Protein AF-A0A093G7P2-F1 (afdb_monomer_lite)

Radius of gyration: 12.82 Å; chains: 1; bounding box: 33×21×34 Å

InterPro domains:
  IPR001841 Zinc finger, RING-type [PS50089] (32-81)
  IPR011011 Zinc finger, FYVE/PHD-type [SSF57903] (27-87)
  IPR013083 Zinc finger, RING/FYVE/PHD-type [G3DSA:3.30.40.10] (9-96)
  IPR019786 Zinc finger, PHD-type, conserved site [PS01359] (32-80)
  IPR051188 PHD-type Zinc Finger Domain-Containing Protein [PTHR12420] (1-100)

Foldseek 3Di:
DAFFPDDPRDDDDPVGADFDPDPDFDPPCDAQPQPRHDPDRGRDLQWDAQPPPRNHIHGLVRLLVVQAVLALVGNAGPPPRHRPSRVVVCSSNRRDHHHD

Secondary structure (DSSP, 8-state):
-EE--STT--EE-SSS--------PPPTTPBPTTT-SB--SS--TTEEE-TTTS--EEEHHHHHHHHHHHHHHH---TTT---HHHHHHHHHTT------

Sequence (100 aa):
CVTQYFEQYRAFCSRHRPQQAVLRDPEPGTDCLLCLEDVGDRQSFRTMVCPACQHAWVHRDCIQGHALQAGISAFRCLLCRDKDQFQQEMLRMGIRIPRR

Structure (mmCIF, N/CA/C/O backbone):
data_AF-A0A093G7P2-F1
#
_entry.id   AF-A0A093G7P2-F1
#
loop_
_atom_site.group_PDB
_atom_site.id
_atom_site.type_symbol
_atom_site.label_atom_id
_atom_site.label_alt_id
_atom_site.label_comp_id
_atom_site.label_asym_id
_atom_site.label_entity_id
_atom_site.label_seq_id
_atom_site.pdbx_PDB_ins_code
_atom_site.Cartn_x
_atom_site.Cartn_y
_atom_site.Cartn_z
_atom_site.occupancy
_atom_site.B_iso_or_equiv
_atom_site.auth_seq_id
_atom_site.auth_comp_id
_atom_site.auth_asym_id
_atom_site.auth_atom_id
_atom_site.pdbx_PDB_model_num
ATOM 1 N N . CYS A 1 1 ? -6.053 7.935 -11.428 1.00 86.50 1 CYS A N 1
ATOM 2 C CA . CYS A 1 1 ? -5.567 6.939 -12.410 1.00 86.50 1 CYS A CA 1
ATOM 3 C C . CYS A 1 1 ? -4.687 5.927 -11.678 1.00 86.50 1 CYS A C 1
ATOM 5 O O . CYS A 1 1 ? -4.284 6.202 -10.553 1.00 86.50 1 CYS A O 1
ATOM 7 N N . VAL A 1 2 ? -4.433 4.762 -12.274 1.00 90.38 2 VAL A N 1
ATOM 8 C CA . VAL A 1 2 ? -3.482 3.754 -11.770 1.00 90.38 2 VAL A CA 1
ATOM 9 C C . VAL A 1 2 ? -2.521 3.416 -12.896 1.00 90.38 2 VAL A C 1
ATOM 11 O O . VAL A 1 2 ? -2.980 3.091 -13.986 1.00 90.38 2 VAL A O 1
ATOM 14 N N . THR A 1 3 ? -1.221 3.470 -12.630 1.00 91.38 3 THR A N 1
ATOM 15 C CA . THR A 1 3 ? -0.183 3.019 -13.562 1.00 91.38 3 THR A CA 1
ATOM 16 C C . THR A 1 3 ? 0.500 1.808 -12.955 1.00 91.38 3 THR A C 1
ATOM 18 O O . THR A 1 3 ? 0.955 1.855 -11.813 1.00 91.38 3 THR A O 1
ATOM 21 N N . GLN A 1 4 ? 0.542 0.718 -13.705 1.00 91.44 4 GLN A N 1
ATOM 22 C CA . GLN A 1 4 ? 1.265 -0.489 -13.343 1.00 91.44 4 GLN A CA 1
ATOM 23 C C . GLN A 1 4 ? 2.705 -0.370 -13.848 1.00 91.44 4 GLN A C 1
ATOM 25 O O . GLN A 1 4 ? 2.932 0.028 -14.985 1.00 91.44 4 GLN A O 1
ATOM 30 N N . TYR A 1 5 ? 3.679 -0.709 -13.004 1.00 84.50 5 TYR A N 1
ATOM 31 C CA . TYR A 1 5 ? 5.113 -0.648 -13.332 1.00 84.50 5 TYR A CA 1
ATOM 32 C C . TYR A 1 5 ? 5.711 -2.043 -13.562 1.00 84.50 5 TYR A C 1
ATOM 34 O O . TYR A 1 5 ? 6.876 -2.286 -13.256 1.00 84.50 5 TYR A O 1
ATOM 42 N N . PHE A 1 6 ? 4.889 -2.974 -14.044 1.00 81.50 6 PHE A N 1
ATOM 43 C CA . PHE A 1 6 ? 5.261 -4.353 -14.335 1.00 81.50 6 PHE A CA 1
ATOM 44 C C . PHE A 1 6 ? 4.682 -4.774 -15.693 1.00 81.50 6 PHE A C 1
ATOM 46 O O . PHE A 1 6 ? 3.720 -4.171 -16.176 1.00 81.50 6 PHE A O 1
ATOM 53 N N . GLU A 1 7 ? 5.292 -5.793 -16.304 1.00 82.56 7 GLU A N 1
ATOM 54 C CA . GLU A 1 7 ? 4.921 -6.337 -17.618 1.00 82.56 7 GLU A CA 1
ATOM 55 C C . GLU A 1 7 ? 4.718 -5.262 -18.704 1.00 82.56 7 GLU A C 1
ATOM 57 O O . GLU A 1 7 ? 5.681 -4.672 -19.181 1.00 82.56 7 GLU A O 1
ATOM 62 N N . GLN A 1 8 ? 3.464 -5.025 -19.108 1.00 86.44 8 GLN A N 1
ATOM 63 C CA . GLN A 1 8 ? 3.068 -4.170 -20.232 1.00 86.44 8 GLN A CA 1
ATOM 64 C C . GLN A 1 8 ? 2.857 -2.700 -19.836 1.00 86.44 8 GLN A C 1
ATOM 66 O O . GLN A 1 8 ? 2.347 -1.929 -20.643 1.00 86.44 8 GLN A O 1
ATOM 71 N N . TYR A 1 9 ? 3.189 -2.307 -18.602 1.00 86.44 9 TYR A N 1
ATOM 72 C CA . TYR A 1 9 ? 3.089 -0.919 -18.129 1.00 86.44 9 TYR A CA 1
ATOM 73 C C . TYR A 1 9 ? 1.705 -0.278 -18.346 1.00 86.44 9 TYR A C 1
ATOM 75 O O . TYR A 1 9 ? 1.571 0.844 -18.839 1.00 86.44 9 TYR A O 1
ATOM 83 N N . ARG A 1 10 ? 0.638 -1.008 -18.003 1.00 91.75 10 ARG A N 1
ATOM 84 C CA . ARG A 1 10 ? -0.742 -0.570 -18.253 1.00 91.75 10 ARG A CA 1
ATOM 85 C C . ARG A 1 10 ? -1.109 0.655 -17.414 1.00 91.75 10 ARG A C 1
ATOM 87 O O . ARG A 1 10 ? -0.768 0.744 -16.233 1.00 91.75 10 ARG A O 1
ATOM 94 N N . ALA A 1 11 ? -1.882 1.560 -18.009 1.00 92.75 11 ALA A N 1
ATOM 95 C CA . ALA A 1 11 ? -2.450 2.723 -17.338 1.00 92.75 11 ALA A CA 1
ATOM 96 C C . ALA A 1 11 ? -3.983 2.675 -17.375 1.00 92.75 11 ALA A C 1
ATOM 98 O O . ALA A 1 11 ? -4.590 2.415 -18.411 1.00 92.75 11 ALA A O 1
ATOM 99 N N . PHE A 1 12 ? -4.611 2.960 -16.238 1.00 92.69 12 PHE A N 1
ATOM 100 C CA . PHE A 1 12 ? -6.056 2.915 -16.060 1.00 92.69 12 PHE A CA 1
ATOM 101 C C . PHE A 1 12 ? -6.592 4.276 -15.615 1.00 92.69 12 PHE A C 1
ATOM 103 O O . PHE A 1 12 ? -6.050 4.927 -14.710 1.00 92.69 12 PHE A O 1
ATOM 110 N N . CYS A 1 13 ? -7.704 4.703 -16.216 1.00 93.31 13 CYS A N 1
ATOM 111 C CA . CYS A 1 13 ? -8.417 5.898 -15.774 1.00 93.31 13 CYS A CA 1
ATOM 112 C C . CYS A 1 13 ? -9.068 5.671 -14.398 1.00 93.31 13 CYS A C 1
ATOM 114 O O . CYS A 1 13 ? -9.108 4.556 -13.883 1.00 93.31 13 CYS A O 1
ATOM 116 N N . SER A 1 14 ? -9.592 6.728 -13.774 1.00 88.62 14 SER A N 1
ATOM 117 C CA . SER A 1 14 ? -10.306 6.603 -12.495 1.00 88.62 14 SER A CA 1
ATOM 118 C C . SER A 1 14 ? -11.471 5.612 -12.570 1.00 88.62 14 SER A C 1
ATOM 120 O O . SER A 1 14 ? -11.678 4.878 -11.610 1.00 88.62 14 SER A O 1
ATOM 122 N N . ARG A 1 15 ? -12.189 5.543 -13.696 1.00 90.56 15 ARG A N 1
ATOM 123 C CA . ARG A 1 15 ? -13.358 4.666 -13.867 1.00 90.56 15 ARG A CA 1
ATOM 124 C C . ARG A 1 15 ? -13.007 3.194 -14.099 1.00 90.56 15 ARG A C 1
ATOM 126 O O . ARG A 1 15 ? -13.745 2.334 -13.648 1.00 90.56 15 ARG A O 1
ATOM 133 N N . HIS A 1 16 ? -11.898 2.905 -14.779 1.00 91.56 16 HIS A N 1
ATOM 134 C CA . HIS A 1 16 ? -11.504 1.536 -15.152 1.00 91.56 16 HIS A CA 1
ATOM 135 C C . HIS A 1 16 ? -10.291 1.026 -14.361 1.00 91.56 16 HIS A C 1
ATOM 137 O O . HIS A 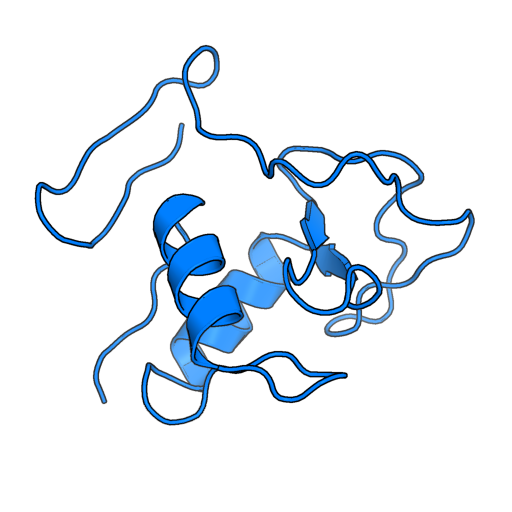1 16 ? -9.629 0.081 -14.781 1.00 91.56 16 HIS A O 1
ATOM 143 N N . ARG A 1 17 ? -9.950 1.680 -13.246 1.00 91.06 17 ARG A N 1
ATOM 144 C CA . ARG A 1 17 ? -8.850 1.244 -12.380 1.00 91.06 17 ARG A CA 1
ATOM 145 C C . ARG A 1 17 ? -9.152 -0.123 -11.756 1.00 91.06 17 ARG A C 1
ATOM 147 O O . ARG A 1 17 ? -10.314 -0.389 -11.447 1.00 91.06 17 ARG A O 1
ATOM 154 N N . PRO A 1 18 ? -8.127 -0.953 -11.506 1.00 92.75 18 PRO A N 1
ATOM 155 C CA . PRO A 1 18 ? -8.308 -2.179 -10.745 1.00 92.75 18 PRO A CA 1
ATOM 156 C C . PRO A 1 18 ? -8.808 -1.875 -9.326 1.00 92.75 18 PRO A C 1
ATOM 158 O O . PRO A 1 18 ? -8.492 -0.834 -8.743 1.00 92.75 18 PRO A O 1
ATOM 161 N N . GLN A 1 19 ? -9.584 -2.807 -8.782 1.00 92.06 19 GLN A N 1
ATOM 162 C CA . G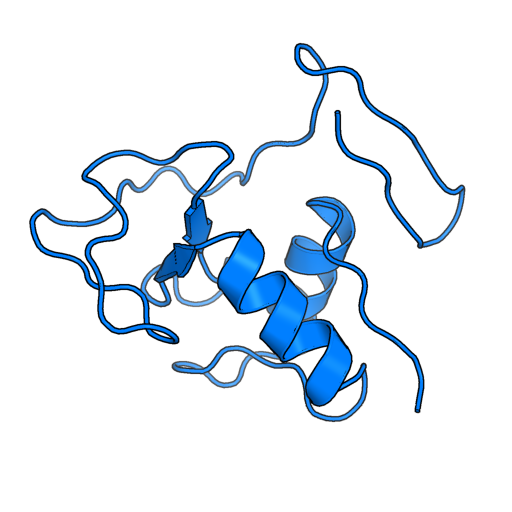LN A 1 19 ? -10.041 -2.834 -7.393 1.00 92.06 19 GLN A CA 1
ATOM 163 C C . GLN A 1 19 ? -9.574 -4.140 -6.751 1.00 92.06 19 GLN A C 1
ATOM 165 O O . GLN A 1 19 ? -9.367 -5.129 -7.465 1.00 92.06 19 GLN A O 1
ATOM 170 N N . GLN A 1 20 ? -9.370 -4.147 -5.433 1.00 92.06 20 GLN A N 1
ATOM 171 C CA . GLN A 1 20 ? -9.091 -5.384 -4.707 1.00 92.06 20 GLN A CA 1
ATOM 172 C C . GLN A 1 20 ? -10.352 -6.245 -4.689 1.00 92.06 20 GLN A C 1
ATOM 174 O O . GLN A 1 20 ? -11.435 -5.739 -4.428 1.00 92.06 20 GLN A O 1
ATOM 179 N N . ALA A 1 21 ? -10.219 -7.543 -4.956 1.00 86.31 21 ALA A N 1
ATOM 180 C CA . ALA A 1 21 ? -11.356 -8.470 -4.943 1.00 86.31 21 ALA A CA 1
ATOM 181 C C . ALA A 1 21 ? -11.766 -8.900 -3.518 1.00 86.31 21 ALA A C 1
ATOM 183 O O . ALA A 1 21 ? -12.498 -9.870 -3.342 1.00 86.31 21 ALA A O 1
ATOM 184 N N . VAL A 1 22 ? -11.263 -8.210 -2.491 1.00 81.94 22 VAL A N 1
ATOM 185 C CA . VAL A 1 22 ? -11.549 -8.504 -1.088 1.00 81.94 22 VAL A CA 1
ATOM 186 C C . VAL A 1 22 ? -12.898 -7.887 -0.735 1.00 81.94 22 VAL A C 1
ATOM 188 O O . VAL A 1 22 ? -13.009 -6.667 -0.651 1.00 81.94 22 VAL A O 1
ATOM 191 N N . LEU A 1 23 ? -13.909 -8.735 -0.525 1.00 76.12 23 LEU A N 1
ATOM 192 C CA . LEU A 1 23 ? -15.282 -8.364 -0.148 1.00 76.12 23 LEU A CA 1
ATOM 193 C C . LEU A 1 23 ? -15.417 -8.068 1.356 1.00 76.12 23 LEU A C 1
ATOM 195 O O . LEU A 1 23 ? -16.364 -8.505 2.006 1.00 76.12 23 LEU A O 1
ATOM 199 N N . ARG A 1 24 ? -14.433 -7.378 1.929 1.00 81.50 24 ARG A N 1
ATOM 200 C CA . ARG A 1 24 ? -14.403 -7.013 3.344 1.00 81.50 2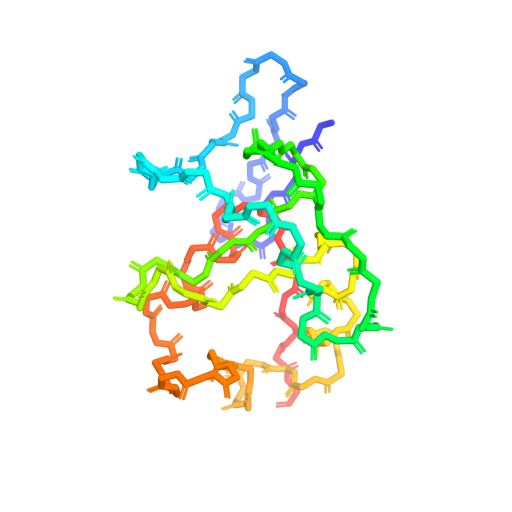4 ARG A CA 1
ATOM 201 C C . ARG A 1 24 ? -14.029 -5.547 3.446 1.00 81.50 24 ARG A C 1
ATOM 203 O O . ARG A 1 24 ? -13.045 -5.132 2.840 1.00 81.50 24 ARG A O 1
ATOM 210 N N . ASP A 1 25 ? -14.805 -4.809 4.223 1.00 87.56 25 ASP A N 1
ATOM 211 C CA . ASP A 1 25 ? -14.473 -3.457 4.649 1.00 87.56 25 ASP A CA 1
ATOM 212 C C . ASP A 1 25 ? -13.627 -3.501 5.936 1.00 87.56 25 ASP A C 1
ATOM 214 O O . ASP A 1 25 ? -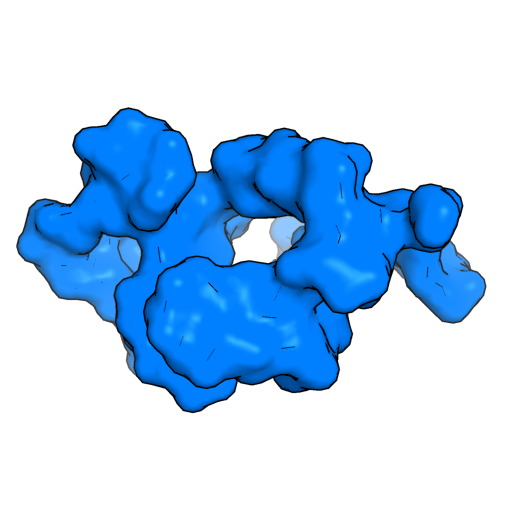13.676 -4.500 6.666 1.00 87.56 25 ASP A O 1
ATOM 218 N N . PRO A 1 26 ? -12.822 -2.463 6.216 1.00 87.44 26 PRO A N 1
ATOM 219 C CA . PRO A 1 26 ? -12.171 -2.327 7.512 1.00 87.44 26 PRO A CA 1
ATOM 220 C C . PRO A 1 26 ? -13.217 -2.329 8.631 1.00 87.44 26 PRO A C 1
ATOM 222 O O . PRO A 1 26 ? -14.306 -1.775 8.476 1.00 87.44 26 PRO A O 1
ATOM 225 N N . GLU A 1 27 ? -12.893 -2.935 9.771 1.00 88.12 27 GLU A N 1
ATOM 226 C CA . GLU A 1 27 ? -13.746 -2.789 10.950 1.00 88.12 27 GLU A CA 1
ATOM 227 C C . GLU A 1 27 ? -13.662 -1.339 11.466 1.00 88.12 27 GLU A C 1
ATOM 229 O O . GLU A 1 27 ? -12.615 -0.701 11.314 1.00 88.12 27 GLU A O 1
ATOM 234 N N . PRO A 1 28 ? -14.726 -0.786 12.074 1.00 86.19 28 PRO A N 1
ATOM 235 C CA . PRO A 1 28 ? -14.682 0.564 12.630 1.00 86.19 28 PRO A CA 1
ATOM 236 C C . PRO A 1 28 ? -13.527 0.728 13.628 1.00 86.19 28 PRO A C 1
ATOM 238 O O . PRO A 1 28 ? -13.388 -0.080 14.546 1.00 86.19 28 PRO A O 1
ATOM 241 N N . GLY A 1 29 ? -12.714 1.774 13.456 1.00 87.62 29 GLY A N 1
ATOM 242 C CA . GLY A 1 29 ? -11.516 2.000 14.273 1.00 87.62 29 GLY A CA 1
ATOM 243 C C . GLY A 1 29 ? -10.314 1.139 13.874 1.00 87.62 29 GLY A C 1
ATOM 244 O O . GLY A 1 29 ? -9.414 0.930 14.684 1.00 87.62 29 GLY A O 1
ATOM 245 N N . THR A 1 30 ? -10.296 0.602 12.650 1.00 92.75 30 THR A N 1
ATOM 246 C CA . THR A 1 30 ? -9.087 -0.018 12.105 1.00 92.75 30 THR A CA 1
ATOM 247 C C . THR A 1 30 ? -8.059 1.066 11.792 1.00 92.75 30 THR A C 1
ATOM 249 O O . THR A 1 30 ? -8.268 1.906 10.917 1.00 92.75 30 THR A O 1
ATOM 252 N N . ASP A 1 31 ? -6.903 0.987 12.444 1.00 95.75 31 ASP A N 1
ATOM 253 C CA . ASP A 1 31 ? -5.780 1.878 12.170 1.00 95.75 31 ASP A CA 1
ATOM 254 C C . ASP A 1 31 ? -4.849 1.315 11.092 1.00 95.75 31 ASP A C 1
ATOM 256 O O . AS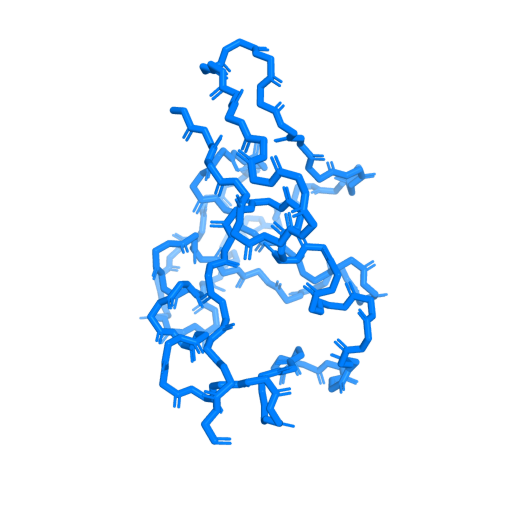P A 1 31 ? -4.642 0.106 10.937 1.00 95.75 31 ASP A O 1
ATOM 260 N N . CYS A 1 32 ? -4.229 2.221 10.346 1.00 96.81 32 CYS A N 1
ATOM 261 C CA . CYS A 1 32 ? -3.202 1.903 9.374 1.00 96.81 32 CYS A CA 1
ATOM 262 C C . CYS A 1 32 ? -1.970 1.357 10.092 1.00 96.81 32 CYS A C 1
ATOM 264 O O . CYS A 1 32 ? -1.360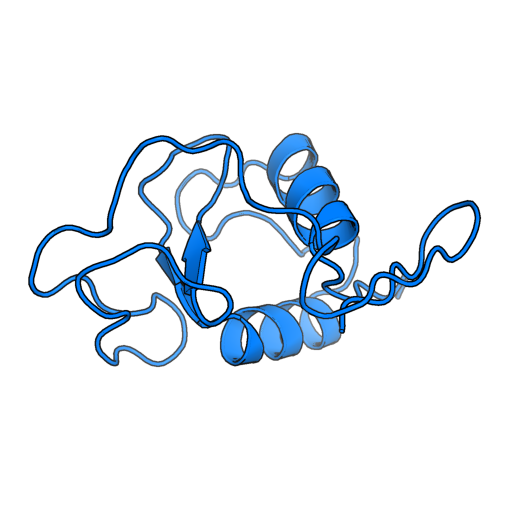 2.046 10.905 1.00 96.81 32 CYS A O 1
ATOM 266 N N . LEU A 1 33 ? -1.506 0.169 9.702 1.00 95.69 33 LEU A N 1
ATOM 267 C CA . LEU A 1 33 ? -0.336 -0.471 10.324 1.00 95.69 33 LEU A CA 1
ATOM 268 C C . LEU A 1 33 ? 0.990 0.302 10.170 1.00 95.69 33 LEU A C 1
ATOM 270 O O . LEU A 1 33 ? 2.004 -0.113 10.729 1.00 95.69 33 LEU A O 1
ATOM 274 N N . LEU A 1 34 ? 1.017 1.368 9.365 1.00 96.62 34 LEU A N 1
ATOM 275 C CA . LEU A 1 34 ? 2.222 2.142 9.060 1.00 96.62 34 LEU A CA 1
ATOM 276 C C . LEU A 1 34 ? 2.243 3.525 9.719 1.00 96.62 34 LEU A C 1
ATOM 278 O O . LEU A 1 34 ? 3.296 3.920 10.211 1.00 96.62 34 LEU A O 1
ATOM 282 N N . CYS A 1 35 ? 1.129 4.264 9.713 1.00 97.12 35 CYS A N 1
ATOM 283 C CA . CYS A 1 35 ? 1.049 5.591 10.343 1.00 97.12 35 CYS A CA 1
ATOM 284 C C . CYS A 1 35 ? 0.243 5.613 11.647 1.00 97.12 35 CYS A C 1
ATOM 286 O O . CYS A 1 35 ? 0.314 6.610 12.355 1.00 97.12 35 CYS A O 1
ATOM 288 N N . LEU A 1 36 ? -0.467 4.526 11.975 1.00 95.94 36 LEU A N 1
ATOM 289 C CA . LEU A 1 36 ? -1.338 4.408 13.150 1.00 95.94 36 LEU A CA 1
ATOM 290 C C . LEU A 1 36 ? -2.503 5.415 13.161 1.00 95.94 36 LEU A C 1
ATOM 292 O O . LEU A 1 36 ? -3.000 5.777 14.220 1.00 95.94 36 LEU A O 1
ATOM 296 N N . GLU A 1 37 ? -2.928 5.867 11.981 1.00 96.62 37 GLU A N 1
ATOM 297 C CA . GLU A 1 37 ? -4.136 6.675 11.795 1.00 96.62 37 GLU A CA 1
ATOM 298 C C . GLU A 1 37 ? -5.249 5.830 11.164 1.00 96.62 37 GLU A C 1
ATOM 300 O O . GLU A 1 37 ? -4.965 4.906 10.395 1.00 96.62 37 GLU A O 1
ATOM 305 N N . ASP A 1 38 ? -6.503 6.193 11.430 1.00 94.31 38 ASP A N 1
ATOM 306 C CA . ASP A 1 38 ? -7.697 5.509 10.927 1.00 94.31 38 ASP A CA 1
ATOM 307 C C . ASP A 1 38 ? -7.670 5.331 9.394 1.00 94.31 38 ASP A C 1
ATOM 309 O O . ASP A 1 38 ? -7.409 6.266 8.621 1.00 94.31 38 ASP A O 1
ATOM 313 N N . VAL A 1 39 ? -7.927 4.103 8.926 1.00 92.94 39 VAL A N 1
ATOM 314 C CA . VAL A 1 39 ? -8.014 3.812 7.481 1.00 92.94 39 VAL A CA 1
ATOM 315 C C . VAL A 1 39 ? -9.376 4.145 6.877 1.00 92.94 39 VAL A C 1
ATOM 317 O O . VAL A 1 39 ? -9.517 4.122 5.652 1.00 92.94 39 VAL A O 1
ATOM 320 N N . GLY A 1 40 ? -10.354 4.500 7.703 1.00 88.62 40 GLY A N 1
ATOM 321 C CA . GLY A 1 40 ? -11.751 4.630 7.335 1.00 88.62 40 GLY A CA 1
ATOM 322 C C . GLY A 1 40 ? -12.516 3.320 7.485 1.00 88.62 40 GLY A C 1
ATOM 323 O O . GLY A 1 40 ? -11.962 2.249 7.712 1.00 88.62 40 GLY A O 1
ATOM 324 N N . ASP A 1 41 ? -13.823 3.419 7.301 1.00 84.94 41 ASP A N 1
ATOM 325 C CA . ASP A 1 41 ? -14.812 2.359 7.493 1.00 84.94 41 ASP A CA 1
ATOM 326 C C . ASP A 1 41 ? -15.164 1.606 6.200 1.00 84.94 41 ASP A C 1
ATOM 328 O O . ASP A 1 41 ? -15.981 0.687 6.211 1.00 84.94 41 ASP A O 1
ATOM 332 N N . ARG A 1 42 ? -14.591 2.012 5.058 1.00 84.25 42 ARG A N 1
ATOM 333 C CA . ARG A 1 42 ? -14.927 1.456 3.741 1.00 84.25 42 ARG A CA 1
ATOM 334 C C . ARG A 1 42 ? -13.706 1.268 2.866 1.00 84.25 42 ARG A C 1
ATOM 336 O O . ARG A 1 42 ? -12.835 2.139 2.774 1.00 84.25 42 ARG A O 1
ATOM 343 N N . GLN A 1 43 ? -13.705 0.173 2.114 1.00 83.62 43 GLN A N 1
ATOM 344 C CA . GLN A 1 43 ? -12.716 -0.054 1.079 1.00 83.62 43 GLN A CA 1
ATOM 345 C C . GLN A 1 43 ? -12.817 1.048 0.016 1.00 83.62 43 GLN A C 1
ATOM 347 O O . GLN A 1 43 ? -13.831 1.257 -0.653 1.00 83.62 43 GLN A O 1
ATOM 352 N N . SER A 1 44 ? -11.722 1.774 -0.155 1.00 88.94 44 SER A N 1
ATOM 353 C CA . SER A 1 44 ? -11.610 2.884 -1.087 1.00 88.94 44 SER A CA 1
ATOM 354 C C . SER A 1 44 ? -10.314 2.794 -1.886 1.00 88.94 44 SER A C 1
ATOM 356 O O . SER A 1 44 ? -9.446 1.962 -1.646 1.00 88.94 44 SER A O 1
ATOM 358 N N . PHE A 1 45 ? -10.137 3.703 -2.847 1.00 88.94 45 PHE A N 1
ATOM 359 C CA . PHE A 1 45 ? -8.859 3.818 -3.556 1.00 88.94 45 PHE A CA 1
ATOM 360 C C . PHE A 1 45 ? -7.697 4.247 -2.644 1.00 88.94 45 PHE A C 1
ATOM 362 O O . PHE A 1 45 ? -6.540 4.090 -3.020 1.00 88.94 45 PHE A O 1
ATOM 369 N N . ARG A 1 46 ? -7.989 4.822 -1.472 1.00 91.81 46 ARG A N 1
ATOM 370 C CA . ARG A 1 46 ? -6.977 5.287 -0.515 1.00 91.81 46 ARG A CA 1
ATOM 371 C C . ARG A 1 46 ? -6.552 4.203 0.468 1.00 91.81 46 ARG A C 1
ATOM 373 O O . ARG A 1 46 ? -5.570 4.400 1.172 1.00 91.81 46 ARG A O 1
ATOM 380 N N . THR A 1 47 ? -7.249 3.075 0.496 1.00 94.25 47 THR A N 1
ATOM 381 C CA . THR A 1 47 ? -7.003 1.967 1.421 1.00 94.25 47 THR A CA 1
ATOM 382 C C . THR A 1 47 ? -6.529 0.746 0.658 1.00 94.25 47 THR A C 1
ATOM 384 O O . THR A 1 47 ? -7.008 0.472 -0.441 1.00 94.25 47 THR A O 1
ATOM 387 N N . MET A 1 48 ? -5.623 -0.004 1.264 1.00 95.62 48 MET A N 1
ATOM 388 C CA . MET A 1 48 ? -5.109 -1.262 0.757 1.00 95.62 48 MET A CA 1
ATOM 389 C C . MET A 1 48 ? -5.195 -2.315 1.859 1.00 95.62 48 MET A C 1
ATOM 391 O O . MET A 1 48 ? -4.968 -2.013 3.030 1.00 95.62 48 MET A O 1
ATOM 395 N N . VAL A 1 49 ? -5.478 -3.555 1.477 1.00 96.19 49 VAL A N 1
ATOM 396 C CA . VAL A 1 49 ? -5.497 -4.706 2.381 1.00 96.19 49 VAL A CA 1
ATOM 397 C C . VAL A 1 49 ? -4.633 -5.837 1.835 1.00 96.19 49 VAL A C 1
ATOM 399 O O . VAL A 1 49 ? -4.533 -6.032 0.621 1.00 96.19 49 VAL A O 1
ATOM 402 N N . CYS A 1 50 ? -3.990 -6.605 2.714 1.00 95.88 50 CYS A N 1
ATOM 403 C CA . CYS A 1 50 ? -3.325 -7.837 2.294 1.00 95.88 50 CYS A CA 1
ATOM 404 C C . CYS A 1 50 ? -4.361 -8.854 1.771 1.00 95.88 50 CYS A C 1
ATOM 406 O O . CYS A 1 50 ? -5.264 -9.218 2.527 1.00 95.88 50 CYS A O 1
ATOM 408 N N . PRO A 1 51 ? -4.221 -9.372 0.535 1.00 95.00 51 PRO A N 1
ATOM 409 C CA . PRO A 1 51 ? -5.170 -10.338 -0.027 1.00 95.00 51 PRO A CA 1
ATOM 410 C C . PRO A 1 51 ? -5.134 -11.694 0.692 1.00 95.00 51 PRO A C 1
ATOM 412 O O . PRO A 1 51 ? -6.152 -12.374 0.761 1.00 95.00 51 PRO A O 1
ATOM 415 N N . ALA A 1 52 ? -3.979 -12.069 1.256 1.00 94.44 52 ALA A N 1
ATOM 416 C CA . ALA A 1 52 ? -3.785 -13.363 1.899 1.00 94.44 52 ALA A CA 1
ATOM 417 C C . ALA A 1 52 ? -4.445 -13.426 3.282 1.00 94.44 52 ALA A C 1
ATOM 419 O O . ALA A 1 52 ? -5.174 -14.368 3.574 1.00 94.44 52 ALA A O 1
ATOM 420 N N . CYS A 1 53 ? -4.201 -12.429 4.145 1.00 94.38 53 CYS A N 1
ATOM 421 C CA . CYS A 1 53 ? -4.763 -12.440 5.496 1.00 94.38 53 CYS A CA 1
ATOM 422 C C . CYS A 1 53 ? -6.028 -11.606 5.659 1.00 94.38 53 CYS A C 1
ATOM 424 O O . CYS A 1 53 ? -6.755 -11.873 6.599 1.00 94.38 53 CYS A O 1
ATOM 426 N N . GLN A 1 54 ? -6.292 -10.603 4.816 1.00 93.31 54 GLN A N 1
ATOM 427 C CA . GLN A 1 54 ? -7.476 -9.727 4.904 1.00 93.31 54 GLN A CA 1
ATOM 428 C C . GLN A 1 54 ? -7.647 -8.986 6.248 1.00 93.31 54 GLN A C 1
ATOM 430 O O . GLN A 1 54 ? -8.741 -8.540 6.594 1.00 93.31 54 GLN A O 1
ATOM 435 N N . HIS A 1 55 ? -6.553 -8.855 7.003 1.00 91.75 55 HIS A N 1
ATOM 436 C CA . HIS A 1 55 ? -6.496 -8.132 8.278 1.00 91.75 55 HIS A CA 1
ATOM 437 C C . HIS A 1 55 ? -5.482 -6.983 8.253 1.00 91.75 55 HIS A C 1
ATOM 439 O O . HIS A 1 55 ? -5.545 -6.086 9.083 1.00 91.75 55 HIS A O 1
ATOM 445 N N . ALA A 1 56 ? -4.526 -7.000 7.316 1.00 95.19 56 ALA A N 1
ATOM 446 C CA . ALA A 1 56 ? -3.496 -5.971 7.244 1.00 95.19 56 ALA A CA 1
ATOM 447 C C . ALA A 1 56 ? -3.976 -4.784 6.410 1.00 95.19 56 ALA A C 1
ATOM 449 O O . ALA A 1 56 ? -3.773 -4.777 5.194 1.00 95.19 56 ALA A O 1
ATOM 450 N N . TRP A 1 57 ? -4.609 -3.820 7.072 1.00 96.12 57 TRP A N 1
ATOM 451 C CA . TRP A 1 57 ? -5.112 -2.588 6.475 1.00 96.12 57 TRP A CA 1
ATOM 452 C C . TRP A 1 57 ? -4.083 -1.463 6.555 1.00 96.12 57 TRP A C 1
ATOM 454 O O . TRP A 1 57 ? -3.444 -1.239 7.583 1.00 96.12 57 TRP A O 1
ATOM 464 N N . VAL A 1 58 ? -3.892 -0.766 5.439 1.00 96.88 58 VAL A N 1
ATOM 465 C CA . VAL A 1 58 ? -2.928 0.331 5.309 1.00 96.88 58 VAL A CA 1
ATOM 466 C C . VAL A 1 58 ? -3.436 1.374 4.323 1.00 96.88 58 VAL A C 1
ATOM 468 O O . VAL A 1 58 ? -4.135 1.045 3.362 1.00 96.88 58 VAL A O 1
ATOM 471 N N . HIS A 1 59 ? -3.042 2.636 4.489 1.00 97.62 59 HIS A N 1
ATOM 472 C CA . HIS A 1 59 ? -3.258 3.623 3.433 1.00 97.62 59 HIS A CA 1
ATOM 473 C C . HIS A 1 59 ? -2.367 3.327 2.225 1.00 97.62 59 HIS A C 1
ATOM 475 O O . HIS A 1 59 ? -1.219 2.886 2.349 1.00 97.62 59 HIS A O 1
ATOM 481 N N . ARG A 1 60 ? -2.888 3.631 1.035 1.00 96.50 60 ARG A N 1
ATOM 482 C CA . ARG A 1 60 ? -2.203 3.455 -0.249 1.00 96.50 60 ARG A CA 1
ATOM 483 C C . ARG A 1 60 ? -0.876 4.214 -0.304 1.00 96.50 60 ARG A C 1
ATOM 485 O O . ARG A 1 60 ? 0.112 3.682 -0.808 1.00 96.50 60 ARG A O 1
ATOM 492 N N . ASP A 1 61 ? -0.846 5.430 0.228 1.00 96.69 61 ASP A N 1
ATOM 493 C CA . ASP A 1 61 ? 0.354 6.270 0.211 1.00 96.69 61 ASP A CA 1
ATOM 494 C C . ASP A 1 61 ? 1.409 5.753 1.199 1.00 96.69 61 ASP A C 1
ATOM 496 O O . ASP A 1 61 ? 2.588 5.647 0.851 1.00 96.69 61 ASP A O 1
ATOM 500 N N . CYS A 1 62 ? 0.984 5.309 2.386 1.00 97.94 62 CYS A N 1
ATOM 501 C CA . CYS A 1 62 ? 1.871 4.688 3.367 1.00 97.94 62 CYS A CA 1
ATOM 502 C C . CYS A 1 62 ? 2.526 3.423 2.804 1.00 97.94 62 CYS A C 1
ATOM 504 O O . CYS A 1 62 ? 3.750 3.274 2.865 1.00 97.94 62 CYS A O 1
ATOM 506 N N . ILE A 1 63 ? 1.738 2.524 2.201 1.00 97.44 63 ILE A N 1
ATOM 507 C CA . ILE A 1 63 ? 2.288 1.276 1.664 1.00 97.44 63 ILE A CA 1
ATOM 508 C C . ILE A 1 63 ? 3.176 1.513 0.440 1.00 97.44 63 ILE A C 1
ATOM 510 O O . ILE A 1 63 ? 4.151 0.787 0.246 1.00 97.44 63 ILE A O 1
ATOM 514 N N . GLN A 1 64 ? 2.914 2.562 -0.346 1.00 97.62 64 GLN A N 1
ATOM 515 C CA . GLN A 1 64 ? 3.810 2.986 -1.419 1.00 97.62 64 GLN A CA 1
ATOM 516 C C . GLN A 1 64 ? 5.172 3.439 -0.874 1.00 97.62 64 GLN A C 1
ATOM 518 O O . GLN A 1 64 ? 6.201 3.058 -1.439 1.00 97.62 64 GLN A O 1
ATOM 523 N N . GLY A 1 65 ? 5.198 4.204 0.221 1.00 97.44 65 GLY A N 1
ATOM 524 C CA . GLY A 1 65 ? 6.436 4.580 0.909 1.00 97.44 65 GLY A CA 1
ATOM 525 C C . GLY A 1 65 ? 7.202 3.359 1.424 1.00 97.44 65 GLY A C 1
ATOM 526 O O . GLY A 1 65 ? 8.388 3.197 1.126 1.00 97.44 65 GLY A O 1
ATOM 527 N N . HIS A 1 66 ? 6.501 2.446 2.102 1.00 97.19 66 HIS A N 1
ATOM 528 C CA . HIS A 1 66 ? 7.087 1.201 2.596 1.00 97.19 66 HIS A CA 1
ATOM 529 C C . HIS A 1 66 ? 7.667 0.339 1.460 1.00 97.19 66 HIS A C 1
ATOM 531 O O . HIS A 1 66 ? 8.792 -0.149 1.566 1.00 97.19 66 HIS A O 1
ATOM 537 N N . ALA A 1 67 ? 6.953 0.207 0.337 1.00 97.19 67 ALA A N 1
ATOM 538 C CA . ALA A 1 67 ? 7.415 -0.531 -0.838 1.00 97.19 67 ALA A CA 1
ATOM 539 C C . ALA A 1 67 ? 8.720 0.035 -1.415 1.00 97.19 67 ALA A C 1
ATOM 541 O O . ALA A 1 67 ? 9.638 -0.724 -1.736 1.00 97.19 67 ALA A O 1
ATOM 542 N N . LEU A 1 68 ? 8.827 1.365 -1.522 1.00 96.50 68 LEU A N 1
ATOM 543 C CA . LEU A 1 68 ? 10.026 2.037 -2.032 1.00 96.50 68 LEU A CA 1
ATOM 544 C C . LEU A 1 68 ? 11.241 1.823 -1.124 1.00 96.50 68 LEU A C 1
ATOM 546 O O . LEU A 1 68 ? 12.363 1.709 -1.629 1.00 96.50 68 LEU A O 1
ATOM 550 N N . GLN A 1 69 ? 11.027 1.766 0.190 1.00 95.62 69 GLN A N 1
ATOM 551 C CA . GLN A 1 69 ? 12.076 1.527 1.180 1.00 95.62 69 GLN A CA 1
ATOM 552 C C . GLN A 1 69 ? 12.506 0.056 1.213 1.00 95.62 69 GLN A C 1
ATOM 554 O O . GLN A 1 69 ? 13.692 -0.230 1.071 1.00 95.62 69 GLN A O 1
ATOM 559 N N . ALA A 1 70 ? 11.555 -0.872 1.349 1.00 95.69 70 ALA A N 1
ATOM 560 C CA . ALA A 1 70 ? 11.830 -2.297 1.527 1.00 95.69 70 ALA A CA 1
ATOM 561 C C . ALA A 1 70 ? 12.337 -2.985 0.248 1.00 95.69 70 ALA A C 1
ATOM 563 O O . ALA A 1 70 ? 13.156 -3.901 0.322 1.00 95.69 70 ALA A O 1
ATOM 564 N N . GLY A 1 71 ? 11.859 -2.559 -0.926 1.00 95.19 71 GLY A N 1
ATOM 565 C CA . GLY A 1 71 ? 12.176 -3.207 -2.198 1.00 95.19 71 GLY A CA 1
ATOM 566 C C . GLY A 1 71 ? 11.645 -4.642 -2.312 1.00 95.19 71 GLY A C 1
ATOM 567 O O . GLY A 1 71 ? 11.060 -5.207 -1.388 1.00 95.19 71 GLY A O 1
ATOM 568 N N . ILE A 1 72 ? 11.842 -5.259 -3.477 1.00 93.62 72 ILE A N 1
ATOM 569 C CA . ILE A 1 72 ? 11.215 -6.550 -3.814 1.00 93.62 72 ILE A CA 1
ATOM 570 C C . ILE A 1 72 ? 11.677 -7.717 -2.926 1.00 93.62 72 ILE A C 1
ATOM 572 O O . ILE A 1 72 ? 10.982 -8.724 -2.793 1.00 93.62 72 ILE A O 1
ATOM 576 N N . SER A 1 73 ? 12.859 -7.622 -2.320 1.00 93.38 73 SER A N 1
ATOM 577 C CA . SER A 1 73 ? 13.410 -8.688 -1.483 1.00 93.38 73 SER A CA 1
ATOM 578 C C . SER A 1 73 ? 12.696 -8.770 -0.132 1.00 93.38 73 SER A C 1
ATOM 580 O O . SER A 1 73 ? 12.342 -9.877 0.287 1.00 93.38 73 SER A O 1
ATOM 582 N N . ALA A 1 74 ? 12.428 -7.624 0.501 1.00 95.19 74 ALA A N 1
ATOM 583 C CA . ALA A 1 74 ? 11.917 -7.540 1.868 1.00 95.19 74 ALA A CA 1
ATOM 584 C C . ALA A 1 74 ? 10.441 -7.123 1.980 1.00 95.19 74 ALA A C 1
ATOM 586 O O . ALA A 1 74 ? 9.846 -7.344 3.037 1.00 95.19 74 ALA A O 1
ATOM 587 N N . PHE A 1 75 ? 9.845 -6.558 0.925 1.00 97.31 75 PHE A N 1
ATOM 588 C CA . PHE A 1 75 ? 8.456 -6.098 0.940 1.00 97.31 75 PHE A CA 1
ATOM 589 C C . PHE A 1 75 ? 7.477 -7.277 1.011 1.00 97.31 75 PHE A C 1
ATOM 591 O O . PHE A 1 75 ? 7.342 -8.049 0.067 1.00 97.31 75 PHE A O 1
ATOM 598 N N . ARG A 1 76 ? 6.804 -7.433 2.147 1.00 97.69 76 ARG A N 1
ATOM 599 C CA . ARG A 1 76 ? 5.865 -8.523 2.441 1.00 97.69 76 ARG A CA 1
ATOM 600 C C . ARG A 1 76 ? 4.794 -8.017 3.400 1.00 97.69 76 ARG A C 1
ATOM 602 O O . ARG A 1 76 ? 4.965 -6.953 3.993 1.00 97.69 76 ARG A O 1
ATOM 609 N N . CYS A 1 77 ? 3.720 -8.775 3.581 1.00 97.81 77 CYS A N 1
ATOM 610 C CA . CYS A 1 77 ? 2.682 -8.402 4.535 1.00 97.81 77 CYS A CA 1
ATOM 611 C C . CYS A 1 77 ? 3.258 -8.252 5.954 1.00 97.81 77 CYS A C 1
ATOM 613 O O . CYS A 1 77 ? 3.970 -9.134 6.438 1.00 97.81 77 CYS A O 1
ATOM 615 N N . LEU A 1 78 ? 2.907 -7.158 6.634 1.00 94.88 78 LEU A N 1
ATOM 616 C CA . LEU A 1 78 ? 3.380 -6.852 7.989 1.00 94.88 78 LEU A CA 1
ATOM 617 C C . LEU A 1 78 ? 2.798 -7.790 9.060 1.00 94.88 78 LEU A C 1
ATOM 619 O O . LEU A 1 78 ? 3.407 -7.953 10.111 1.00 94.88 78 LEU A O 1
ATOM 623 N N . LEU A 1 79 ? 1.654 -8.433 8.785 1.00 95.81 79 LEU A N 1
ATOM 624 C CA . LEU A 1 79 ? 0.999 -9.357 9.718 1.00 95.81 79 LEU A CA 1
ATOM 625 C C . LEU A 1 79 ? 1.322 -10.823 9.415 1.00 95.81 79 LEU A C 1
ATOM 627 O O . LEU A 1 79 ? 1.956 -11.502 10.216 1.00 95.81 79 LEU A O 1
ATOM 631 N N . CYS A 1 80 ? 0.910 -11.329 8.248 1.00 96.88 80 CYS A N 1
ATOM 632 C CA . CYS A 1 80 ? 1.034 -12.757 7.926 1.00 96.88 80 CYS A CA 1
ATOM 633 C C . CYS A 1 80 ? 2.350 -13.134 7.238 1.00 96.88 80 CYS A C 1
ATOM 635 O O . CYS A 1 80 ? 2.583 -14.312 6.987 1.00 96.88 80 CYS A O 1
ATOM 637 N N . ARG A 1 81 ? 3.202 -12.152 6.910 1.00 96.62 81 ARG A N 1
ATOM 638 C CA . ARG A 1 81 ? 4.486 -12.335 6.209 1.00 96.62 81 ARG A CA 1
ATOM 639 C C . ARG A 1 81 ? 4.395 -12.961 4.815 1.00 96.62 81 ARG A C 1
ATOM 641 O O . ARG A 1 81 ? 5.446 -13.192 4.216 1.00 96.62 81 ARG A O 1
ATOM 648 N N . ASP A 1 82 ? 3.188 -13.163 4.281 1.00 97.94 82 ASP A N 1
ATOM 649 C CA . ASP A 1 82 ? 2.998 -13.538 2.883 1.00 97.94 82 ASP A CA 1
ATOM 650 C C . ASP A 1 82 ? 3.681 -12.506 1.982 1.00 97.94 82 ASP A C 1
ATOM 652 O O . ASP A 1 82 ? 3.514 -11.290 2.148 1.00 97.94 82 ASP A O 1
ATOM 656 N N . LYS A 1 83 ? 4.509 -13.013 1.072 1.00 96.94 83 LYS A N 1
ATOM 657 C CA . LYS A 1 83 ? 5.274 -12.204 0.132 1.00 96.94 83 LYS A CA 1
ATOM 658 C C . LYS A 1 83 ? 4.641 -12.254 -1.249 1.00 96.94 83 LYS A C 1
ATOM 660 O O . LYS A 1 83 ? 4.443 -11.202 -1.844 1.00 96.94 83 LYS A O 1
ATOM 665 N N . ASP A 1 84 ? 4.322 -13.440 -1.748 1.00 96.31 84 ASP A N 1
ATOM 666 C CA . ASP A 1 84 ? 3.995 -13.623 -3.160 1.00 96.31 84 ASP A CA 1
ATOM 667 C C . ASP A 1 84 ? 2.624 -13.043 -3.519 1.00 96.31 84 ASP A C 1
ATOM 669 O O . ASP A 1 84 ? 2.545 -12.180 -4.396 1.00 96.31 84 ASP A O 1
ATOM 673 N N . GLN A 1 85 ? 1.554 -13.426 -2.807 1.00 96.62 85 GLN A N 1
ATOM 674 C CA . GLN A 1 85 ? 0.218 -12.877 -3.077 1.00 96.62 85 GLN A CA 1
ATOM 675 C C . GLN A 1 85 ? 0.172 -11.390 -2.735 1.00 96.62 85 GLN A C 1
ATOM 677 O O . GLN A 1 85 ? -0.410 -10.590 -3.471 1.00 96.62 85 GLN A O 1
ATOM 682 N N . PHE A 1 86 ? 0.825 -11.003 -1.636 1.00 97.12 86 PHE A N 1
ATOM 683 C CA . PHE A 1 86 ? 0.923 -9.608 -1.235 1.00 97.12 86 PHE A CA 1
ATOM 684 C C . PHE A 1 86 ? 1.583 -8.745 -2.318 1.00 97.12 86 PHE A C 1
ATOM 686 O O . PHE A 1 86 ? 0.998 -7.753 -2.749 1.00 97.12 86 PHE A O 1
ATOM 693 N N . GLN A 1 87 ? 2.768 -9.120 -2.803 1.00 96.62 87 GLN A N 1
ATOM 694 C CA . GLN A 1 87 ? 3.476 -8.357 -3.832 1.00 96.62 87 GLN A CA 1
ATOM 695 C C . GLN A 1 87 ? 2.704 -8.301 -5.147 1.00 96.62 87 GLN A C 1
ATOM 697 O O . GLN A 1 87 ? 2.604 -7.223 -5.733 1.00 96.62 87 GLN A O 1
ATOM 702 N N . GLN A 1 88 ? 2.145 -9.426 -5.599 1.00 95.81 88 GLN A N 1
ATOM 703 C CA . GLN A 1 88 ? 1.359 -9.479 -6.833 1.00 95.81 88 GLN A CA 1
ATOM 704 C C . GLN A 1 88 ? 0.175 -8.512 -6.784 1.00 95.81 88 GLN A C 1
ATOM 706 O O . GLN A 1 88 ? -0.034 -7.734 -7.718 1.00 95.81 88 GLN A O 1
ATOM 711 N N . GLU A 1 89 ? -0.558 -8.498 -5.673 1.00 96.38 89 GLU A N 1
ATOM 712 C CA . GLU A 1 89 ? -1.702 -7.609 -5.507 1.00 96.38 89 GLU A CA 1
ATOM 713 C C . GLU A 1 89 ? -1.284 -6.138 -5.412 1.00 96.38 89 GLU A C 1
ATOM 715 O O . GLU A 1 89 ? -1.880 -5.281 -6.067 1.00 96.38 89 GLU A O 1
ATOM 720 N N . MET A 1 90 ? -0.220 -5.830 -4.662 1.00 96.44 90 MET A N 1
ATOM 721 C CA . MET A 1 90 ? 0.305 -4.465 -4.572 1.00 96.44 90 MET A CA 1
ATOM 722 C C . MET A 1 90 ? 0.745 -3.949 -5.953 1.00 96.44 90 MET A C 1
ATOM 724 O O . MET A 1 90 ? 0.364 -2.842 -6.342 1.00 96.44 90 MET A O 1
ATOM 728 N N . LEU A 1 91 ? 1.460 -4.762 -6.741 1.00 95.75 91 LEU A N 1
ATOM 729 C CA . LEU A 1 91 ? 1.837 -4.424 -8.118 1.00 95.75 91 LEU A CA 1
ATOM 730 C C . LEU A 1 91 ? 0.604 -4.177 -8.988 1.00 95.75 91 LEU A C 1
ATOM 732 O O . LEU A 1 91 ? 0.516 -3.132 -9.638 1.00 95.75 91 LEU A O 1
ATOM 736 N N . ARG A 1 92 ? -0.375 -5.092 -8.962 1.00 94.94 92 ARG A N 1
ATOM 737 C CA . ARG A 1 92 ? -1.630 -4.979 -9.722 1.00 94.94 92 ARG A CA 1
ATOM 738 C C . ARG A 1 92 ? -2.371 -3.682 -9.402 1.00 94.94 92 ARG A C 1
ATOM 740 O O . ARG A 1 92 ? -2.917 -3.050 -10.305 1.00 94.94 92 ARG A O 1
ATOM 747 N N . MET A 1 93 ? -2.333 -3.247 -8.148 1.00 95.25 93 MET A N 1
ATOM 748 C CA . MET A 1 93 ? -2.963 -2.014 -7.665 1.00 95.25 93 MET A CA 1
ATOM 749 C C . MET A 1 93 ? -2.108 -0.748 -7.900 1.00 95.25 93 MET A C 1
ATOM 751 O O . MET A 1 93 ? -2.482 0.371 -7.519 1.00 95.25 93 MET A O 1
ATOM 755 N N . GLY A 1 94 ? -0.982 -0.901 -8.602 1.00 95.12 94 GLY A N 1
ATOM 756 C CA . GLY A 1 94 ? -0.095 0.176 -9.035 1.00 95.12 94 GLY A CA 1
ATOM 757 C C . GLY A 1 94 ? 0.867 0.665 -7.960 1.00 95.12 94 GLY A C 1
ATOM 758 O O . GLY A 1 94 ? 1.358 1.787 -8.072 1.00 95.12 94 GLY A O 1
ATOM 759 N N . ILE A 1 95 ? 1.123 -0.138 -6.924 1.00 96.62 95 ILE A N 1
ATOM 760 C CA . ILE A 1 95 ? 2.196 0.124 -5.967 1.00 96.62 95 ILE A CA 1
ATOM 761 C C . ILE A 1 95 ? 3.525 -0.228 -6.626 1.00 96.62 95 ILE A C 1
ATOM 763 O O . ILE A 1 95 ? 3.755 -1.358 -7.056 1.00 96.62 95 ILE A O 1
ATOM 767 N N . ARG A 1 96 ? 4.425 0.749 -6.710 1.00 95.50 96 ARG A N 1
ATOM 768 C CA . ARG A 1 96 ? 5.765 0.547 -7.264 1.00 95.50 96 ARG A CA 1
ATOM 769 C C . ARG A 1 96 ? 6.677 -0.121 -6.233 1.00 95.50 96 ARG A C 1
ATOM 771 O O . ARG A 1 96 ? 6.864 0.428 -5.151 1.00 95.50 96 ARG A O 1
ATOM 778 N N . ILE A 1 97 ? 7.306 -1.235 -6.611 1.00 95.12 97 ILE A N 1
ATOM 779 C CA . ILE A 1 97 ? 8.270 -1.976 -5.784 1.00 95.12 97 ILE A CA 1
ATOM 780 C C . ILE A 1 97 ? 9.612 -2.051 -6.539 1.00 95.12 97 ILE A C 1
ATOM 782 O O . ILE A 1 97 ? 9.685 -2.713 -7.576 1.00 95.12 97 ILE A O 1
ATOM 786 N N . PRO A 1 98 ? 10.678 -1.366 -6.088 1.00 93.56 98 PRO A N 1
ATOM 787 C CA . PRO A 1 98 ? 11.973 -1.397 -6.760 1.00 93.56 98 PRO A CA 1
ATOM 788 C C . PRO A 1 98 ? 12.702 -2.730 -6.537 1.00 93.56 98 PRO A C 1
ATOM 790 O O . PRO A 1 98 ? 12.633 -3.319 -5.456 1.00 93.56 98 PRO A O 1
ATOM 793 N N . ARG A 1 99 ? 13.462 -3.171 -7.545 1.00 88.44 99 ARG A N 1
ATOM 794 C CA . ARG A 1 99 ? 14.532 -4.161 -7.355 1.00 88.44 99 ARG A CA 1
ATOM 795 C C . ARG A 1 99 ? 15.758 -3.402 -6.840 1.00 88.44 99 ARG A C 1
ATOM 797 O O . ARG A 1 99 ? 16.196 -2.468 -7.508 1.00 88.44 99 ARG A O 1
ATOM 804 N N . ARG A 1 100 ? 16.220 -3.739 -5.640 1.00 74.25 100 ARG A N 1
ATOM 805 C CA . ARG A 1 100 ? 17.429 -3.201 -5.006 1.00 74.25 100 ARG A CA 1
ATOM 806 C C . ARG A 1 100 ? 18.422 -4.335 -4.833 1.00 74.25 100 ARG A C 1
ATOM 808 O O . ARG A 1 100 ? 17.933 -5.473 -4.638 1.00 74.25 100 ARG A O 1
#

Organism: Dryobates pubescens (NCBI:txid118200)

pLDDT: mean 92.7, std 5.01, range [74.25, 97.94]